Protein AF-A0A7J8UMN5-F1 (afdb_monomer_lite)

Structure (mmCIF, N/CA/C/O backbone):
data_AF-A0A7J8UMN5-F1
#
_entry.id   AF-A0A7J8UMN5-F1
#
loop_
_atom_site.group_PDB
_atom_site.id
_atom_site.type_symbol
_atom_site.label_atom_id
_atom_site.label_alt_id
_atom_site.label_comp_id
_atom_site.label_asym_id
_atom_site.label_entity_id
_atom_site.label_seq_id
_atom_site.pdbx_PDB_ins_code
_atom_site.Cartn_x
_atom_site.Cartn_y
_atom_site.Cartn_z
_atom_site.occupancy
_atom_site.B_iso_or_equiv
_atom_site.auth_seq_id
_atom_site.auth_comp_id
_atom_site.auth_asym_id
_atom_site.auth_atom_id
_atom_site.pdbx_PDB_model_num
ATOM 1 N N . MET A 1 1 ? 37.338 29.396 8.477 1.00 41.34 1 MET A N 1
ATOM 2 C CA . MET A 1 1 ? 35.871 29.293 8.615 1.00 41.34 1 MET A CA 1
ATOM 3 C C . MET A 1 1 ? 35.293 29.018 7.236 1.00 41.34 1 MET A C 1
ATOM 5 O O . MET A 1 1 ? 35.231 29.944 6.453 1.00 41.34 1 MET A O 1
ATOM 9 N N . PHE A 1 2 ? 35.045 27.744 6.915 1.00 26.25 2 PHE A N 1
ATOM 10 C CA . PHE A 1 2 ? 34.017 27.203 6.004 1.00 26.25 2 PHE A CA 1
ATOM 11 C C . PHE A 1 2 ? 34.284 25.695 5.895 1.00 26.25 2 PHE A C 1
ATOM 13 O O . PHE A 1 2 ? 35.045 25.216 5.065 1.00 26.25 2 PHE A O 1
ATOM 20 N N . SER A 1 3 ? 33.720 24.966 6.851 1.00 43.66 3 SER A N 1
ATOM 21 C CA . SER A 1 3 ? 33.568 23.514 6.847 1.00 43.66 3 SER A CA 1
ATOM 22 C C . SER A 1 3 ? 32.490 23.139 5.832 1.00 43.66 3 SER A C 1
ATOM 24 O O . SER A 1 3 ? 31.329 23.477 6.067 1.00 43.66 3 SER A O 1
ATOM 26 N N . VAL A 1 4 ? 32.828 22.477 4.720 1.00 40.59 4 VAL A N 1
ATOM 27 C CA . VAL A 1 4 ? 31.811 22.013 3.761 1.00 40.59 4 VAL A CA 1
ATOM 28 C C . VAL A 1 4 ? 32.184 20.658 3.146 1.00 40.59 4 VAL A C 1
ATOM 30 O O . VAL A 1 4 ? 33.077 20.558 2.315 1.00 40.59 4 VAL A O 1
ATOM 33 N N . PHE A 1 5 ? 31.389 19.666 3.559 1.00 35.75 5 PHE A N 1
ATOM 34 C CA . PHE A 1 5 ? 31.003 18.422 2.884 1.00 35.75 5 PHE A CA 1
ATOM 35 C C . PHE A 1 5 ? 32.030 17.296 2.705 1.00 35.75 5 PHE A C 1
ATOM 37 O O . PHE A 1 5 ? 32.632 17.110 1.651 1.00 35.75 5 PHE A O 1
ATOM 44 N N . ASP A 1 6 ? 32.066 16.426 3.717 1.00 29.59 6 ASP A N 1
ATOM 45 C CA . ASP A 1 6 ? 32.490 15.039 3.576 1.00 29.59 6 ASP A CA 1
ATOM 46 C C . ASP A 1 6 ? 31.655 14.303 2.502 1.00 29.59 6 ASP A C 1
ATOM 48 O O . ASP A 1 6 ? 30.420 14.246 2.599 1.00 29.59 6 ASP A O 1
ATOM 52 N N . PRO A 1 7 ? 32.294 13.662 1.505 1.00 38.34 7 PRO A N 1
ATOM 53 C CA . PRO A 1 7 ? 31.603 12.912 0.456 1.00 38.34 7 PRO A CA 1
ATOM 54 C C . PRO A 1 7 ? 30.899 11.653 0.983 1.00 38.34 7 PRO A C 1
ATOM 56 O O . PRO A 1 7 ? 30.099 11.062 0.264 1.00 38.34 7 PRO A O 1
ATOM 59 N N . THR A 1 8 ? 31.142 11.252 2.236 1.00 41.84 8 THR A N 1
ATOM 60 C CA . THR A 1 8 ? 30.577 10.057 2.885 1.00 41.84 8 THR A CA 1
ATOM 61 C C . THR A 1 8 ? 29.065 10.138 3.128 1.00 41.84 8 THR A C 1
ATOM 63 O O . THR A 1 8 ? 28.418 9.094 3.211 1.00 41.84 8 THR A O 1
ATOM 66 N N . SER A 1 9 ? 28.459 11.335 3.171 1.00 38.03 9 SER A N 1
ATOM 67 C CA . SER A 1 9 ? 27.011 11.466 3.423 1.00 38.03 9 SER A CA 1
ATOM 68 C C . SER A 1 9 ? 26.142 11.113 2.202 1.00 38.03 9 SER A C 1
ATOM 70 O O . SER A 1 9 ? 25.058 10.544 2.356 1.00 38.03 9 SER A O 1
ATOM 72 N N . CYS A 1 10 ? 26.655 11.326 0.984 1.00 34.44 10 CYS A N 1
ATOM 73 C CA . CYS A 1 10 ? 25.974 10.980 -0.270 1.00 34.44 10 CYS A CA 1
ATOM 74 C C . CYS A 1 10 ? 25.902 9.459 -0.511 1.00 34.44 10 CYS A C 1
ATOM 76 O O . CYS A 1 10 ? 24.994 8.983 -1.194 1.00 34.44 10 CYS A O 1
ATOM 78 N N . TYR A 1 11 ? 26.810 8.683 0.094 1.00 41.25 11 TYR A N 1
ATOM 79 C CA . TYR A 1 11 ? 26.848 7.217 -0.009 1.00 41.25 11 TYR A CA 1
ATOM 80 C C . TYR A 1 11 ? 25.775 6.509 0.828 1.00 41.25 11 TYR A C 1
ATOM 82 O O . TYR A 1 11 ? 25.463 5.348 0.569 1.00 41.25 11 TYR A O 1
ATOM 90 N N . SER A 1 12 ? 25.179 7.185 1.814 1.00 33.16 12 SER A N 1
ATOM 91 C CA . SER A 1 12 ? 24.151 6.572 2.665 1.00 33.16 12 SER A CA 1
ATOM 92 C C . SER A 1 12 ? 22.797 6.465 1.950 1.00 33.16 12 SER A C 1
ATOM 94 O O . SER A 1 12 ? 22.062 5.497 2.127 1.00 33.16 12 SER A O 1
ATOM 96 N N . ILE A 1 13 ? 22.487 7.421 1.069 1.00 39.16 13 ILE A N 1
ATOM 97 C CA . ILE A 1 13 ? 21.180 7.520 0.400 1.00 39.16 13 ILE A CA 1
ATOM 98 C C . ILE A 1 13 ? 21.134 6.658 -0.877 1.00 39.16 13 ILE A C 1
ATOM 100 O O . ILE A 1 13 ? 20.103 6.058 -1.177 1.00 39.16 13 ILE A O 1
ATOM 104 N N . SER A 1 14 ? 22.259 6.513 -1.587 1.00 39.47 14 SER A N 1
ATOM 105 C CA . SER A 1 14 ? 22.379 5.662 -2.786 1.00 39.47 14 SER A CA 1
ATOM 106 C C . SER A 1 14 ? 22.502 4.164 -2.463 1.00 39.47 14 SER A C 1
ATOM 108 O O . SER A 1 14 ? 21.954 3.329 -3.180 1.00 39.47 14 SER A O 1
ATOM 110 N N . SER A 1 15 ? 23.140 3.818 -1.339 1.00 36.22 15 SER A N 1
ATOM 111 C CA . SER A 1 15 ? 23.327 2.440 -0.851 1.00 36.22 15 SER A CA 1
ATOM 112 C C . SER A 1 15 ? 22.014 1.717 -0.511 1.00 36.22 15 SER A C 1
ATOM 114 O O . SER A 1 15 ? 21.890 0.508 -0.711 1.00 36.22 15 SER A O 1
ATOM 116 N N . ILE A 1 16 ? 21.001 2.452 -0.038 1.00 45.62 16 ILE A N 1
ATOM 117 C CA . ILE A 1 16 ? 19.714 1.875 0.385 1.00 45.62 16 ILE A CA 1
ATOM 118 C C . ILE A 1 16 ? 18.806 1.587 -0.821 1.00 45.62 16 ILE A C 1
ATOM 120 O O . ILE A 1 16 ? 18.052 0.616 -0.802 1.00 45.62 16 ILE A O 1
ATOM 124 N N . PHE A 1 17 ? 18.907 2.381 -1.891 1.00 40.12 17 PHE A N 1
ATOM 125 C CA . PHE A 1 17 ? 18.098 2.207 -3.103 1.00 40.12 17 PHE A CA 1
ATOM 126 C C . PHE A 1 17 ? 18.654 1.107 -4.027 1.00 40.12 17 PHE A C 1
ATOM 128 O O . PHE A 1 17 ? 17.887 0.385 -4.659 1.00 40.12 17 PHE A O 1
ATOM 135 N N . LEU A 1 18 ? 19.980 0.919 -4.056 1.00 40.41 18 LEU A N 1
ATOM 136 C CA . LEU A 1 18 ? 20.642 -0.080 -4.908 1.00 40.41 18 LEU A CA 1
ATOM 137 C C . LEU A 1 18 ? 20.575 -1.524 -4.388 1.00 40.41 18 LEU A C 1
ATOM 139 O O . LEU A 1 18 ? 20.745 -2.465 -5.160 1.00 40.41 18 LEU A O 1
ATOM 143 N N . LYS A 1 19 ? 20.324 -1.728 -3.091 1.00 38.84 19 LYS A N 1
ATOM 144 C CA . LYS A 1 19 ? 20.323 -3.067 -2.476 1.00 38.84 19 LYS A CA 1
ATOM 145 C C . LYS A 1 19 ? 19.069 -3.901 -2.771 1.00 38.84 19 LYS A C 1
ATOM 147 O O . LYS A 1 19 ? 19.047 -5.076 -2.430 1.00 38.84 19 LYS A O 1
ATOM 152 N N . ALA A 1 20 ? 18.035 -3.316 -3.384 1.00 44.34 20 ALA A N 1
ATOM 153 C CA . ALA A 1 20 ? 16.715 -3.939 -3.532 1.00 44.34 20 ALA A CA 1
ATOM 154 C C . ALA A 1 20 ? 16.390 -4.461 -4.947 1.00 44.34 20 ALA A C 1
ATOM 156 O O . ALA A 1 20 ? 15.341 -5.071 -5.137 1.00 44.34 20 ALA A O 1
ATOM 157 N N . THR A 1 21 ? 17.248 -4.223 -5.943 1.00 43.78 21 THR A N 1
ATOM 158 C CA . THR A 1 21 ? 16.937 -4.486 -7.363 1.00 43.78 21 THR A CA 1
ATOM 159 C C . THR A 1 21 ? 17.864 -5.492 -8.049 1.00 43.78 21 THR A C 1
ATOM 161 O O . THR A 1 21 ? 17.728 -5.696 -9.251 1.00 43.78 21 THR A O 1
ATOM 164 N N . GLY A 1 22 ? 18.797 -6.131 -7.332 1.00 41.25 22 GLY A N 1
ATOM 165 C CA . GLY A 1 22 ? 19.784 -7.024 -7.958 1.00 41.25 22 GLY A CA 1
ATOM 166 C C . GLY A 1 22 ? 20.800 -6.295 -8.853 1.00 41.25 22 GLY A C 1
ATOM 167 O O . GLY A 1 22 ? 21.547 -6.932 -9.583 1.00 41.25 22 GLY A O 1
ATOM 168 N N . LEU A 1 23 ? 20.872 -4.959 -8.782 1.00 48.66 23 LEU A N 1
ATOM 169 C CA . LEU A 1 23 ? 21.779 -4.112 -9.574 1.00 48.66 23 LEU A CA 1
ATOM 170 C C . LEU A 1 23 ? 23.155 -3.899 -8.906 1.00 48.66 23 LEU A C 1
ATOM 172 O O . LEU A 1 23 ? 23.871 -2.959 -9.254 1.00 48.66 23 LEU A O 1
ATOM 176 N N . VAL A 1 24 ? 23.541 -4.752 -7.946 1.00 44.84 24 VAL A N 1
ATOM 177 C CA . VAL A 1 24 ? 24.852 -4.676 -7.265 1.00 44.84 24 VAL A CA 1
ATOM 178 C C . VAL A 1 24 ? 26.002 -4.816 -8.273 1.00 44.84 24 VAL A C 1
ATOM 180 O O . VAL A 1 24 ? 27.022 -4.147 -8.132 1.00 44.84 24 VAL A O 1
ATOM 183 N N . GLU A 1 25 ? 25.801 -5.567 -9.359 1.00 47.88 25 GLU A N 1
ATOM 184 C CA . GLU A 1 25 ? 26.839 -5.774 -10.376 1.00 47.88 25 GLU A CA 1
ATOM 185 C C . GLU A 1 25 ? 27.200 -4.507 -11.166 1.00 47.88 25 GLU A C 1
ATOM 187 O O . GLU A 1 25 ? 28.361 -4.317 -11.520 1.00 47.88 25 GLU A O 1
ATOM 192 N N . ILE A 1 26 ? 26.253 -3.591 -11.395 1.00 49.00 26 ILE A N 1
ATOM 193 C CA . ILE A 1 26 ? 26.500 -2.396 -12.223 1.00 49.00 26 ILE A CA 1
ATOM 194 C C . ILE A 1 26 ? 27.300 -1.343 -11.443 1.00 49.00 26 ILE A C 1
ATOM 196 O O . ILE A 1 26 ? 28.175 -0.679 -12.003 1.00 49.00 26 ILE A O 1
ATOM 200 N N . ALA A 1 27 ? 27.053 -1.214 -10.136 1.00 47.00 27 ALA A N 1
ATOM 201 C CA . ALA A 1 27 ? 27.811 -0.299 -9.284 1.00 47.00 27 ALA A CA 1
ATOM 202 C C . ALA A 1 27 ? 29.219 -0.822 -8.956 1.00 47.00 27 ALA A C 1
ATOM 204 O O . ALA A 1 27 ? 30.160 -0.027 -8.924 1.00 47.00 27 ALA A O 1
ATOM 205 N N . ASP A 1 28 ? 29.392 -2.137 -8.768 1.00 45.97 28 ASP A N 1
ATOM 206 C CA . ASP A 1 28 ? 30.720 -2.741 -8.595 1.00 45.97 28 ASP A CA 1
ATOM 207 C C . ASP A 1 28 ? 31.538 -2.736 -9.896 1.00 45.97 28 ASP A C 1
ATOM 209 O O . ASP A 1 28 ? 32.756 -2.542 -9.845 1.00 45.97 28 ASP A O 1
ATOM 213 N N . TYR A 1 29 ? 30.889 -2.850 -11.063 1.00 53.09 29 TYR A N 1
ATOM 214 C CA . TYR A 1 29 ? 31.527 -2.643 -12.366 1.00 53.09 29 TYR A CA 1
ATOM 215 C C . TYR A 1 29 ? 32.072 -1.216 -12.495 1.00 53.09 29 TYR A C 1
ATOM 217 O O . TYR A 1 29 ? 33.261 -1.047 -12.756 1.00 53.09 29 TYR A O 1
ATOM 225 N N . TYR A 1 30 ? 31.266 -0.188 -12.204 1.00 53.84 30 TYR A N 1
ATOM 226 C CA . TYR A 1 30 ? 31.732 1.206 -12.230 1.00 53.84 30 TYR A CA 1
ATOM 227 C C . TYR A 1 30 ? 32.833 1.491 -11.196 1.00 53.84 30 TYR A C 1
ATOM 229 O O . TYR A 1 30 ? 33.787 2.210 -11.496 1.00 53.84 30 TYR A O 1
ATOM 237 N N . ARG A 1 31 ? 32.757 0.899 -9.995 1.00 52.09 31 ARG A N 1
ATOM 238 C CA . ARG A 1 31 ? 33.774 1.069 -8.943 1.00 52.09 31 ARG A CA 1
ATOM 239 C C . ARG A 1 31 ? 35.108 0.409 -9.307 1.00 52.09 31 ARG A C 1
ATOM 241 O O . ARG A 1 31 ? 36.159 1.003 -9.073 1.00 52.09 31 ARG A O 1
ATOM 248 N N . ARG A 1 32 ? 35.084 -0.791 -9.900 1.00 50.69 32 ARG A N 1
ATOM 249 C CA . ARG A 1 32 ? 36.290 -1.473 -10.408 1.00 50.69 32 ARG A CA 1
ATOM 250 C C . ARG A 1 32 ? 36.861 -0.780 -11.641 1.00 50.69 32 ARG A C 1
ATOM 252 O O . ARG A 1 32 ? 38.077 -0.658 -11.739 1.00 50.69 32 ARG A O 1
ATOM 259 N N . PHE A 1 33 ? 36.006 -0.277 -12.527 1.00 50.00 33 PHE A N 1
ATOM 260 C CA . PHE A 1 33 ? 36.422 0.455 -13.720 1.00 50.00 33 PHE A CA 1
ATOM 261 C C . PHE A 1 33 ? 37.132 1.771 -13.361 1.00 50.00 33 PHE A C 1
ATOM 263 O O . PHE A 1 33 ? 38.217 2.049 -13.866 1.00 50.00 33 PHE A O 1
ATOM 270 N N . PHE A 1 34 ? 36.592 2.536 -12.404 1.00 44.84 34 PHE A N 1
ATOM 271 C CA . PHE A 1 34 ? 37.218 3.776 -11.928 1.00 44.84 34 PHE A CA 1
ATOM 272 C C . PHE A 1 34 ? 38.526 3.514 -11.159 1.00 44.84 34 PHE A C 1
ATOM 274 O O . PHE A 1 34 ? 39.495 4.256 -11.300 1.00 44.84 34 PHE A O 1
ATOM 281 N N . SER A 1 35 ? 38.599 2.414 -10.398 1.00 45.09 35 SER A N 1
ATOM 282 C CA . SER A 1 35 ? 39.820 2.026 -9.678 1.00 45.09 35 SER A CA 1
ATOM 283 C C . SER A 1 35 ? 40.949 1.556 -10.606 1.00 45.09 35 SER A C 1
ATOM 285 O O . SER A 1 35 ? 42.115 1.722 -10.252 1.00 45.09 35 SER A O 1
ATOM 287 N N . LEU A 1 36 ? 40.629 0.994 -11.780 1.00 45.81 36 LEU A N 1
ATOM 288 C CA . LEU A 1 36 ? 41.621 0.628 -12.799 1.00 45.81 36 LEU A CA 1
ATOM 289 C C . LEU A 1 36 ? 42.211 1.869 -13.489 1.00 45.81 36 LEU A C 1
ATOM 291 O O . LEU A 1 36 ? 43.407 1.905 -13.777 1.00 45.81 36 LEU A O 1
ATOM 295 N N . HIS A 1 37 ? 41.393 2.906 -13.690 1.00 48.09 37 HIS A N 1
ATOM 296 C CA . HIS A 1 37 ? 41.811 4.166 -14.313 1.00 48.09 37 HIS A CA 1
ATOM 297 C C . HIS A 1 37 ? 42.804 4.959 -13.446 1.00 48.09 37 HIS A C 1
ATOM 299 O O . HIS A 1 37 ? 43.657 5.673 -13.965 1.00 48.09 37 HIS A O 1
ATOM 305 N N . CYS A 1 38 ? 42.750 4.791 -12.120 1.00 39.69 38 CYS A N 1
ATOM 306 C CA . CYS A 1 38 ? 43.701 5.414 -11.197 1.00 39.69 38 CYS A CA 1
ATOM 307 C C . CYS A 1 38 ? 45.056 4.687 -11.088 1.00 39.69 38 CYS A C 1
ATOM 309 O O . CYS A 1 38 ? 45.984 5.266 -10.527 1.00 39.69 38 CYS A O 1
ATOM 311 N N . TYR A 1 39 ? 45.199 3.453 -11.595 1.00 43.34 39 TYR A N 1
ATOM 312 C CA . TYR A 1 39 ? 46.440 2.669 -11.455 1.00 43.34 39 TYR A CA 1
ATOM 313 C C . TYR A 1 39 ? 47.389 2.783 -12.662 1.00 43.34 39 TYR A C 1
ATOM 315 O O . TYR A 1 39 ? 48.597 2.616 -12.502 1.00 43.34 39 TYR A O 1
ATOM 323 N N . LEU A 1 40 ? 46.886 3.118 -13.856 1.00 40.47 40 LEU A N 1
ATOM 324 C CA . LEU A 1 40 ? 47.718 3.432 -15.024 1.00 40.47 40 LEU A CA 1
ATOM 325 C C . LEU A 1 40 ? 47.828 4.947 -15.209 1.00 40.47 40 LEU A C 1
ATOM 327 O O . LEU A 1 40 ? 47.245 5.554 -16.105 1.00 40.47 40 LEU A O 1
ATOM 331 N N . GLY A 1 41 ? 48.646 5.569 -14.365 1.00 56.19 41 GLY A N 1
ATOM 332 C CA . GLY A 1 41 ? 49.203 6.874 -14.685 1.00 56.19 41 GLY A CA 1
ATOM 333 C C . GLY A 1 41 ? 50.133 6.747 -15.892 1.00 56.19 41 GLY A C 1
ATOM 334 O O . GLY A 1 41 ? 51.284 6.370 -15.720 1.00 56.19 41 GLY A O 1
ATOM 335 N N . THR A 1 42 ? 49.645 7.014 -17.108 1.00 46.34 42 THR A N 1
ATOM 336 C CA . THR A 1 42 ? 50.360 7.731 -18.188 1.00 46.34 42 THR A CA 1
ATOM 337 C C . THR A 1 42 ? 49.550 7.787 -19.493 1.00 46.34 42 THR A C 1
ATOM 339 O O . THR A 1 42 ? 49.174 6.773 -20.065 1.00 46.34 42 THR A O 1
ATOM 342 N N . ARG A 1 43 ? 49.392 9.025 -19.989 1.00 48.03 43 ARG A N 1
ATOM 343 C CA . ARG A 1 43 ? 49.198 9.445 -21.392 1.00 48.03 43 ARG A CA 1
ATOM 344 C C . ARG A 1 43 ? 48.088 8.759 -22.200 1.00 48.03 43 ARG A C 1
ATOM 346 O O . ARG A 1 43 ? 48.419 7.929 -23.021 1.00 48.03 43 ARG A O 1
ATOM 353 N N . PHE A 1 44 ? 46.837 9.226 -22.130 1.00 45.09 44 PHE A N 1
ATOM 354 C CA . PHE A 1 44 ? 45.913 9.182 -23.285 1.00 45.09 44 PHE A CA 1
ATOM 355 C C . PHE A 1 44 ? 44.676 10.078 -23.057 1.00 45.09 44 PHE A C 1
ATOM 357 O O . PHE A 1 44 ? 43.581 9.604 -22.781 1.00 45.09 44 PHE A O 1
ATOM 364 N N . ALA A 1 45 ? 44.830 11.395 -23.237 1.00 47.03 45 ALA A N 1
ATOM 365 C CA . ALA A 1 45 ? 43.733 12.373 -23.113 1.00 47.03 45 ALA A CA 1
ATOM 366 C C . ALA A 1 45 ? 42.567 12.166 -24.116 1.00 47.03 45 ALA A C 1
ATOM 368 O O . ALA A 1 45 ? 41.539 12.828 -24.015 1.00 47.03 45 ALA A O 1
ATOM 369 N N . ALA A 1 46 ? 42.711 11.259 -25.090 1.00 48.72 46 ALA A N 1
ATOM 370 C CA . ALA A 1 46 ? 41.675 10.927 -26.069 1.00 48.72 46 ALA A CA 1
ATOM 371 C C . ALA A 1 46 ? 40.710 9.818 -25.600 1.00 48.72 46 ALA A C 1
ATOM 373 O O . ALA A 1 46 ? 39.579 9.756 -26.077 1.00 48.72 46 ALA A O 1
ATOM 374 N N . ILE A 1 47 ? 41.126 8.952 -24.668 1.00 51.91 47 ILE A N 1
ATOM 375 C CA . ILE A 1 47 ? 40.318 7.806 -24.216 1.00 51.91 47 ILE A CA 1
ATOM 376 C C . ILE A 1 47 ? 39.262 8.244 -23.185 1.00 51.91 47 ILE A C 1
ATOM 378 O O . ILE A 1 47 ? 38.136 7.752 -23.226 1.00 51.91 47 ILE A O 1
ATOM 382 N N . ASP A 1 48 ? 39.565 9.245 -22.350 1.00 49.16 48 ASP A N 1
ATOM 383 C CA . ASP A 1 48 ? 38.628 9.821 -21.369 1.00 49.16 48 ASP A CA 1
ATOM 384 C C . ASP A 1 48 ? 37.383 10.456 -22.013 1.00 49.16 48 ASP A C 1
ATOM 386 O O . ASP A 1 48 ? 36.269 10.351 -21.490 1.00 49.16 48 ASP A O 1
ATOM 390 N N . VAL A 1 49 ? 37.554 11.098 -23.176 1.00 51.12 49 VAL A N 1
ATOM 391 C CA . VAL A 1 49 ? 36.462 11.762 -23.908 1.00 51.12 49 VAL A CA 1
ATOM 392 C C . VAL A 1 49 ? 35.516 10.726 -24.517 1.00 51.12 49 VAL A C 1
ATOM 394 O O . VAL A 1 49 ? 34.300 10.863 -24.404 1.00 51.12 49 VAL A O 1
ATOM 397 N N . ILE A 1 50 ? 36.067 9.650 -25.088 1.00 53.31 50 ILE A N 1
ATOM 398 C CA . ILE A 1 50 ? 35.295 8.549 -25.680 1.00 53.31 50 ILE A CA 1
ATOM 399 C C . ILE A 1 50 ? 34.561 7.765 -24.587 1.00 53.31 50 ILE A C 1
ATOM 401 O O . ILE A 1 50 ? 33.370 7.507 -24.736 1.00 53.31 50 ILE A O 1
ATOM 405 N N . PHE A 1 51 ? 35.224 7.464 -23.462 1.00 49.12 51 PHE A N 1
ATOM 406 C CA . PHE A 1 51 ? 34.608 6.742 -22.347 1.00 49.12 51 PHE A CA 1
ATOM 407 C C . PHE A 1 51 ? 33.472 7.541 -21.690 1.00 49.12 51 PHE A C 1
ATOM 409 O O . PHE A 1 51 ? 32.449 6.966 -21.319 1.00 49.12 51 PHE A O 1
ATOM 416 N N . SER A 1 52 ? 33.597 8.872 -21.620 1.00 51.34 52 SER A N 1
ATOM 417 C CA . SER A 1 52 ? 32.541 9.757 -21.109 1.00 51.34 52 SER A CA 1
ATOM 418 C C . SER A 1 52 ? 31.341 9.856 -22.060 1.00 51.34 52 SER A C 1
ATOM 420 O O . SER A 1 52 ? 30.201 9.779 -21.605 1.00 51.34 52 SER A O 1
ATOM 422 N N . LEU A 1 53 ? 31.573 9.971 -23.375 1.00 51.81 53 LEU A N 1
ATOM 423 C CA . LEU A 1 53 ? 30.508 10.018 -24.388 1.00 51.81 53 LEU A CA 1
ATOM 424 C C . LEU A 1 53 ? 29.724 8.698 -24.460 1.00 51.81 53 LEU A C 1
ATOM 426 O O . LEU A 1 53 ? 28.497 8.718 -24.378 1.00 51.81 53 LEU A O 1
ATOM 430 N N . THR A 1 54 ? 30.406 7.548 -24.494 1.00 52.94 54 THR A N 1
ATOM 431 C CA . THR A 1 54 ? 29.729 6.240 -24.513 1.00 52.94 54 THR A CA 1
ATOM 432 C C . THR A 1 54 ? 29.044 5.917 -23.187 1.00 52.94 54 THR A C 1
ATOM 434 O O . THR A 1 54 ? 27.975 5.314 -23.180 1.00 52.94 54 THR A O 1
ATOM 437 N N . ALA A 1 55 ? 29.603 6.342 -22.047 1.00 57.91 55 ALA A N 1
ATOM 438 C CA . ALA A 1 55 ? 28.960 6.146 -20.751 1.00 57.91 55 ALA A CA 1
ATOM 439 C C . ALA A 1 55 ? 27.649 6.937 -20.640 1.00 57.91 55 ALA A C 1
ATOM 441 O O . ALA A 1 55 ? 26.657 6.381 -20.184 1.00 57.91 55 ALA A O 1
ATOM 442 N N . VAL A 1 56 ? 27.602 8.199 -21.082 1.00 57.22 56 VAL A N 1
ATOM 443 C CA . VAL A 1 56 ? 26.380 9.025 -21.015 1.00 57.22 56 VAL A CA 1
ATOM 444 C C . VAL A 1 56 ? 25.285 8.504 -21.958 1.00 57.22 56 VAL A C 1
ATOM 446 O O . VAL A 1 56 ? 24.107 8.505 -21.590 1.00 57.22 56 VAL A O 1
ATOM 449 N N . GLU A 1 57 ? 25.639 7.990 -23.136 1.00 56.72 57 GLU A N 1
ATOM 450 C CA . GLU A 1 57 ? 24.675 7.400 -24.079 1.00 56.72 57 GLU A CA 1
ATOM 451 C C . GLU A 1 57 ? 24.117 6.057 -23.589 1.00 56.72 57 GLU A C 1
ATOM 453 O O . GLU A 1 57 ? 22.903 5.845 -23.597 1.00 56.72 57 GLU A O 1
ATOM 458 N N . VAL A 1 58 ? 24.968 5.169 -23.068 1.00 59.88 58 VAL A N 1
ATOM 459 C CA . VAL A 1 58 ? 24.517 3.879 -22.522 1.00 59.88 58 VAL A CA 1
ATOM 460 C C . VAL A 1 58 ? 23.723 4.085 -21.226 1.00 59.88 58 VAL A C 1
ATOM 462 O O . VAL A 1 58 ? 22.723 3.404 -21.005 1.00 59.88 58 VAL A O 1
ATOM 465 N N . PHE A 1 59 ? 24.097 5.064 -20.394 1.00 64.69 59 PHE A N 1
ATOM 466 C CA . PHE A 1 59 ? 23.375 5.393 -19.161 1.00 64.69 59 PHE A CA 1
ATOM 467 C C . PHE A 1 59 ? 22.029 6.070 -19.445 1.00 64.69 59 PHE A C 1
ATOM 469 O O . PHE A 1 59 ? 21.046 5.728 -18.797 1.00 64.69 59 PHE A O 1
ATOM 476 N N . SER A 1 60 ? 21.938 6.967 -20.435 1.00 58.91 60 SER A N 1
ATOM 477 C CA . SER A 1 60 ? 20.655 7.556 -20.854 1.00 58.91 60 SER A CA 1
ATOM 478 C C . SER A 1 60 ? 19.719 6.518 -21.490 1.00 58.91 60 SER A C 1
ATOM 480 O O . SER A 1 60 ? 18.532 6.500 -21.159 1.00 58.91 60 SER A O 1
ATOM 482 N N . GLY A 1 61 ? 20.242 5.590 -22.301 1.00 61.56 61 GLY A N 1
ATOM 483 C CA . GLY A 1 61 ? 19.475 4.470 -22.859 1.00 61.56 61 GLY A CA 1
ATOM 484 C C . GLY A 1 61 ? 18.976 3.483 -21.797 1.00 61.56 61 GLY A C 1
ATOM 485 O O . GLY A 1 61 ? 17.799 3.117 -21.788 1.00 61.56 61 GLY A O 1
ATOM 486 N N . LEU A 1 62 ? 19.833 3.102 -20.843 1.00 60.50 62 LEU A N 1
ATOM 487 C CA . LEU A 1 62 ? 19.465 2.230 -19.721 1.00 60.50 62 LEU A CA 1
ATOM 488 C C . LEU A 1 62 ? 18.452 2.911 -18.785 1.00 60.50 62 LEU A C 1
ATOM 490 O O . LEU A 1 62 ? 17.519 2.271 -18.303 1.00 60.50 62 LEU A O 1
ATOM 494 N N . LEU A 1 63 ? 18.586 4.224 -18.570 1.00 59.06 63 LEU A N 1
ATOM 495 C CA . LEU A 1 63 ? 17.651 5.016 -17.769 1.00 59.06 63 LEU A CA 1
ATOM 496 C C . LEU A 1 63 ? 16.256 5.076 -18.416 1.00 59.06 63 LEU A C 1
ATOM 498 O O . LEU A 1 63 ? 15.254 4.947 -17.716 1.00 59.06 63 LEU A O 1
ATOM 502 N N . ILE A 1 64 ? 16.176 5.200 -19.745 1.00 57.25 64 ILE A N 1
ATOM 503 C CA . ILE A 1 64 ? 14.911 5.159 -20.502 1.00 57.25 64 ILE A CA 1
ATOM 504 C C . ILE A 1 64 ? 14.241 3.777 -20.401 1.00 57.25 64 ILE A C 1
ATOM 506 O O . ILE A 1 64 ? 13.019 3.703 -20.251 1.00 57.25 64 ILE A O 1
ATOM 510 N N . LEU A 1 65 ? 15.021 2.690 -20.391 1.00 51.16 65 LEU A N 1
ATOM 511 C CA . LEU A 1 65 ? 14.509 1.328 -20.196 1.00 51.16 65 LEU A CA 1
ATOM 512 C C . LEU A 1 65 ? 13.943 1.123 -18.775 1.00 51.16 65 LEU A C 1
ATOM 514 O O . LEU A 1 65 ? 12.854 0.575 -18.612 1.00 51.16 65 LEU A O 1
ATOM 518 N N . ILE A 1 66 ? 14.623 1.651 -17.751 1.00 56.84 66 ILE A N 1
ATOM 519 C CA . ILE A 1 66 ? 14.186 1.576 -16.345 1.00 56.84 66 ILE A CA 1
ATOM 520 C C . ILE A 1 66 ? 12.909 2.406 -16.098 1.00 56.84 66 ILE A C 1
ATOM 522 O O . ILE A 1 66 ? 12.051 2.002 -15.311 1.00 56.84 66 ILE A O 1
ATOM 526 N N . ILE A 1 67 ? 12.733 3.542 -16.787 1.00 51.78 67 ILE A N 1
ATOM 527 C CA . ILE A 1 67 ? 11.517 4.372 -16.682 1.00 51.78 67 ILE A CA 1
ATOM 528 C C . ILE A 1 67 ? 10.318 3.709 -17.387 1.00 51.78 67 ILE A C 1
ATOM 530 O O . ILE A 1 67 ? 9.190 3.812 -16.901 1.00 51.78 67 ILE A O 1
ATOM 534 N N . MET A 1 68 ? 10.537 2.998 -18.500 1.00 49.06 68 MET A N 1
ATOM 535 C CA . MET A 1 68 ? 9.475 2.255 -19.196 1.00 49.06 68 MET A CA 1
ATOM 536 C C . MET A 1 68 ? 8.981 1.036 -18.398 1.00 49.06 68 MET A C 1
ATOM 538 O O . MET A 1 68 ? 7.782 0.754 -18.419 1.00 49.06 68 MET A O 1
ATOM 542 N N . GLU A 1 69 ? 9.863 0.365 -17.648 1.00 56.56 69 GLU A N 1
ATOM 543 C CA . GLU A 1 69 ? 9.532 -0.796 -16.802 1.00 56.56 69 GLU A CA 1
ATOM 544 C C . GLU A 1 69 ? 8.576 -0.455 -15.638 1.00 56.56 69 GLU A C 1
ATOM 546 O O . GLU A 1 69 ? 7.748 -1.275 -15.235 1.00 56.56 69 GLU A O 1
ATOM 551 N N . ALA A 1 70 ? 8.626 0.773 -15.110 1.00 63.16 70 ALA A N 1
ATOM 552 C CA . ALA A 1 70 ? 7.812 1.215 -13.973 1.00 63.16 70 ALA A CA 1
ATOM 553 C C . ALA A 1 70 ? 6.741 2.246 -14.376 1.00 63.16 70 ALA A C 1
ATOM 555 O O . ALA A 1 70 ? 6.614 3.309 -13.768 1.00 63.16 70 ALA A O 1
ATOM 556 N N . LYS A 1 71 ? 5.938 1.932 -15.400 1.00 75.31 71 LYS A N 1
ATOM 557 C CA . LYS A 1 71 ? 4.906 2.846 -15.926 1.00 75.31 71 LYS A CA 1
ATOM 558 C C . LYS A 1 71 ? 3.815 3.195 -14.905 1.00 75.31 71 LYS A C 1
ATOM 560 O O . LYS A 1 71 ? 3.262 4.295 -14.949 1.00 75.31 71 LYS A O 1
ATOM 565 N N . PHE A 1 72 ? 3.487 2.279 -13.991 1.00 87.62 72 PHE A N 1
ATOM 566 C CA . PHE A 1 72 ? 2.441 2.493 -12.993 1.00 87.62 72 PHE A CA 1
ATOM 567 C C . PHE A 1 72 ? 2.919 2.166 -11.585 1.00 87.62 72 PHE A C 1
ATOM 569 O O . PHE A 1 72 ? 3.478 1.102 -11.325 1.00 87.62 72 PHE A O 1
ATOM 576 N N . PHE A 1 73 ? 2.612 3.068 -10.655 1.00 89.81 73 PHE A N 1
ATOM 577 C CA . PHE A 1 73 ? 2.882 2.894 -9.237 1.00 89.81 73 PHE A CA 1
ATOM 578 C C . PHE A 1 73 ? 1.659 3.257 -8.395 1.00 89.81 73 PHE A C 1
ATOM 580 O O . PHE A 1 73 ? 0.853 4.125 -8.750 1.00 89.81 73 PHE A O 1
ATOM 587 N N . ARG A 1 74 ? 1.511 2.577 -7.257 1.00 92.12 74 ARG A N 1
ATOM 588 C CA . ARG A 1 74 ? 0.530 2.909 -6.226 1.00 92.12 74 ARG A CA 1
ATOM 589 C C . ARG A 1 74 ? 1.147 2.797 -4.853 1.00 92.12 74 ARG A C 1
ATOM 591 O O . ARG A 1 74 ? 1.662 1.750 -4.474 1.00 92.12 74 ARG A O 1
ATOM 598 N N . PHE A 1 75 ? 1.029 3.880 -4.103 1.00 93.94 75 PHE A N 1
ATOM 599 C CA . PHE A 1 75 ? 1.487 3.929 -2.732 1.00 93.94 75 PHE A CA 1
ATOM 600 C C . PHE A 1 75 ? 0.341 3.644 -1.765 1.00 93.94 75 PHE A C 1
ATOM 602 O O . PHE A 1 75 ? -0.733 4.249 -1.844 1.00 93.94 75 PHE A O 1
ATOM 609 N N . LEU A 1 76 ? 0.608 2.746 -0.825 1.00 94.88 76 LEU A N 1
ATOM 610 C CA . LEU A 1 76 ? -0.250 2.436 0.302 1.00 94.88 76 LEU A CA 1
ATOM 611 C C . LEU A 1 76 ? 0.424 2.889 1.596 1.00 94.88 76 LEU A C 1
ATOM 613 O O . LEU A 1 76 ? 1.620 2.683 1.815 1.00 94.88 76 LEU A O 1
ATOM 617 N N . LYS A 1 77 ? -0.369 3.493 2.471 1.00 94.38 77 LYS A N 1
ATOM 618 C CA . LYS A 1 77 ? 0.025 3.932 3.802 1.00 94.38 77 LYS A CA 1
ATOM 619 C C . LYS A 1 77 ? -0.678 3.075 4.839 1.00 94.38 77 LYS A C 1
ATOM 621 O O . LYS A 1 77 ? -1.898 2.952 4.843 1.00 94.38 77 LYS A O 1
ATOM 626 N N . ILE A 1 78 ? 0.104 2.525 5.750 1.00 94.75 78 ILE A N 1
ATOM 627 C CA . ILE A 1 78 ? -0.374 1.724 6.866 1.00 94.75 78 ILE A CA 1
ATOM 628 C C . ILE A 1 78 ? -0.425 2.627 8.093 1.00 94.75 78 ILE A C 1
ATOM 630 O O . ILE A 1 78 ? 0.568 3.252 8.472 1.00 94.75 78 ILE A O 1
ATOM 634 N N . VAL A 1 79 ? -1.600 2.714 8.708 1.00 93.69 79 VAL A N 1
ATOM 635 C CA . VAL A 1 79 ? -1.844 3.527 9.898 1.00 93.69 79 VAL A CA 1
ATOM 636 C C . VAL A 1 79 ? -2.299 2.618 11.029 1.00 93.69 79 VAL A C 1
ATOM 638 O O . VAL A 1 79 ? -3.371 2.019 10.983 1.00 93.69 79 VAL A O 1
ATOM 641 N N . GLY A 1 80 ? -1.490 2.539 12.078 1.00 91.56 80 GLY A N 1
ATOM 642 C CA . GLY A 1 80 ? -1.803 1.777 13.278 1.00 91.56 80 GLY A CA 1
ATOM 643 C C . GLY A 1 80 ? -0.585 1.623 14.175 1.00 91.56 80 GLY A C 1
ATOM 644 O O . GLY A 1 80 ? 0.544 1.884 13.768 1.00 91.56 80 GLY A O 1
ATOM 645 N N . VAL A 1 81 ? -0.824 1.222 15.420 1.00 90.81 81 VAL A N 1
ATOM 646 C CA . VAL A 1 81 ? 0.246 0.942 16.382 1.00 90.81 81 VAL A CA 1
ATOM 647 C C . VAL A 1 81 ? 0.631 -0.524 16.227 1.00 90.81 81 VAL A C 1
ATOM 649 O O . VAL A 1 81 ? -0.244 -1.384 16.219 1.00 90.81 81 VAL A O 1
ATOM 652 N N . GLY A 1 82 ? 1.926 -0.800 16.065 1.00 89.44 82 GLY A N 1
ATOM 653 C CA . GLY A 1 82 ? 2.433 -2.160 15.862 1.00 89.44 82 GLY A CA 1
ATOM 654 C C . GLY A 1 82 ? 2.193 -2.732 14.462 1.00 89.44 82 GLY A C 1
ATOM 655 O O . GLY A 1 82 ? 2.569 -3.876 14.216 1.00 89.44 82 GLY A O 1
ATOM 656 N N . TYR A 1 83 ? 1.611 -1.956 13.540 1.00 94.12 83 TYR A N 1
ATOM 657 C CA . TYR A 1 83 ? 1.429 -2.403 12.162 1.00 94.12 83 TYR A CA 1
ATOM 658 C C . TYR A 1 83 ? 2.718 -2.236 11.373 1.00 94.12 83 TYR A C 1
ATOM 660 O O . TYR A 1 83 ? 3.379 -1.204 11.477 1.00 94.12 83 TYR A O 1
ATOM 668 N N . LYS A 1 84 ? 3.094 -3.265 10.616 1.00 91.88 84 LYS A N 1
ATOM 669 C CA . LYS A 1 84 ? 4.342 -3.291 9.848 1.00 91.88 84 LYS A CA 1
ATOM 670 C C . LYS A 1 84 ? 4.135 -4.074 8.560 1.00 9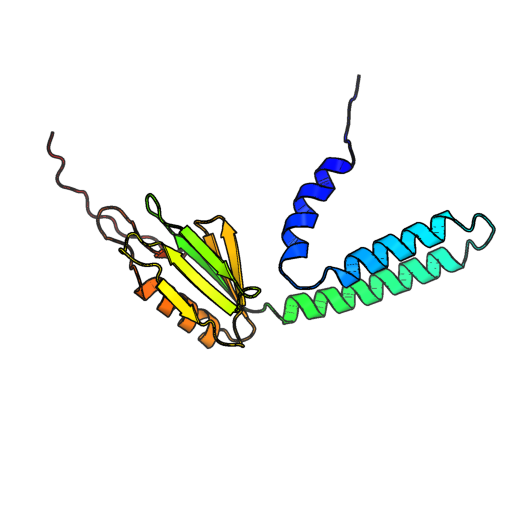1.88 84 LYS A C 1
ATOM 672 O O . LYS A 1 84 ? 3.535 -5.144 8.590 1.00 91.88 84 LYS A O 1
ATOM 677 N N . ALA A 1 85 ? 4.672 -3.566 7.460 1.00 93.19 85 ALA A N 1
ATOM 678 C CA . ALA A 1 85 ? 4.859 -4.325 6.233 1.00 93.19 85 ALA A CA 1
ATOM 679 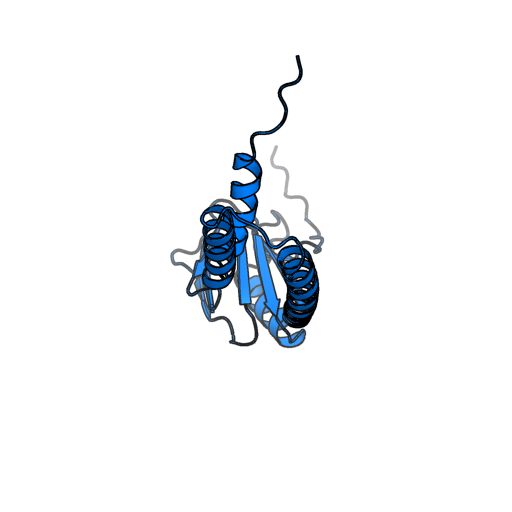C C . ALA A 1 85 ? 6.322 -4.735 6.081 1.00 93.19 85 ALA A C 1
ATOM 681 O O . ALA A 1 85 ? 7.231 -3.945 6.350 1.00 93.19 85 ALA A O 1
ATOM 682 N N . ARG A 1 86 ? 6.534 -5.964 5.616 1.00 90.75 86 ARG A N 1
ATOM 683 C CA . ARG A 1 86 ? 7.837 -6.495 5.228 1.00 90.75 86 ARG A CA 1
ATOM 684 C C . ARG A 1 86 ? 7.701 -7.122 3.847 1.00 90.75 86 ARG A C 1
ATOM 686 O O . ARG A 1 86 ? 6.807 -7.927 3.622 1.00 90.75 86 ARG A O 1
ATOM 693 N N . ALA A 1 87 ? 8.565 -6.722 2.925 1.00 88.44 87 ALA A N 1
ATOM 694 C CA . ALA A 1 87 ? 8.696 -7.388 1.637 1.00 88.44 87 ALA A CA 1
ATOM 695 C C . ALA A 1 87 ? 9.886 -8.347 1.713 1.00 88.44 87 ALA A C 1
ATOM 697 O O . ALA A 1 87 ? 10.947 -7.971 2.214 1.00 88.44 87 ALA A O 1
ATOM 698 N N . GLU A 1 88 ? 9.703 -9.571 1.236 1.00 85.19 88 GLU A N 1
ATOM 699 C CA . GLU A 1 88 ? 10.749 -10.587 1.126 1.00 85.19 88 GLU A CA 1
ATOM 700 C C . GLU A 1 88 ? 10.830 -11.098 -0.318 1.00 85.19 88 GLU A C 1
ATOM 702 O O . GLU A 1 88 ? 10.016 -10.727 -1.173 1.00 85.19 88 GLU A O 1
ATOM 707 N N . ALA A 1 89 ? 11.849 -11.913 -0.606 1.00 81.44 89 ALA A N 1
ATOM 708 C CA . ALA A 1 89 ? 12.118 -12.445 -1.944 1.00 81.44 89 ALA A CA 1
ATOM 709 C C . ALA A 1 89 ? 12.160 -11.345 -3.024 1.00 81.44 89 ALA A C 1
ATOM 711 O O . ALA A 1 89 ? 11.510 -11.456 -4.063 1.00 81.44 89 ALA A O 1
ATOM 712 N N . GLU A 1 90 ? 12.869 -10.247 -2.732 1.00 80.12 90 GLU A N 1
ATOM 713 C CA . GLU A 1 90 ? 13.043 -9.106 -3.648 1.00 80.12 90 GLU A CA 1
ATOM 714 C C . GLU A 1 90 ? 11.714 -8.486 -4.125 1.00 80.12 90 GLU A C 1
ATOM 716 O O . GLU A 1 90 ? 11.590 -8.000 -5.250 1.00 80.12 90 GLU A O 1
ATOM 721 N N . GLY A 1 91 ? 10.692 -8.509 -3.261 1.00 79.94 91 GLY A N 1
ATOM 722 C CA . GLY A 1 91 ? 9.392 -7.899 -3.542 1.00 79.94 91 GLY A CA 1
ATOM 723 C C . GLY A 1 91 ? 8.378 -8.829 -4.209 1.00 79.94 91 GLY A C 1
ATOM 724 O O . GLY A 1 91 ? 7.380 -8.332 -4.734 1.00 79.94 91 GLY A O 1
ATOM 725 N N . ARG A 1 92 ? 8.610 -10.151 -4.183 1.00 87.12 92 ARG A N 1
ATOM 726 C CA . ARG A 1 92 ? 7.661 -11.184 -4.647 1.00 87.12 92 ARG A CA 1
ATOM 727 C C . ARG A 1 92 ? 6.734 -11.710 -3.549 1.00 87.12 92 ARG A C 1
ATOM 729 O O . ARG A 1 92 ? 5.682 -12.268 -3.853 1.00 87.12 92 ARG A O 1
ATOM 736 N N . LEU A 1 93 ? 7.110 -11.541 -2.284 1.00 90.56 93 LEU A N 1
ATOM 737 C CA . LEU A 1 93 ? 6.304 -11.927 -1.125 1.00 90.56 93 LEU A CA 1
ATOM 738 C C . LEU A 1 93 ? 6.118 -10.720 -0.209 1.00 90.56 93 LEU A C 1
ATOM 740 O O . LEU A 1 93 ? 7.081 -10.023 0.119 1.00 90.56 93 LEU A O 1
ATOM 744 N N . LEU A 1 94 ? 4.875 -10.467 0.201 1.00 93.12 94 LEU A N 1
ATOM 745 C CA . LEU A 1 94 ? 4.524 -9.380 1.107 1.00 93.12 94 LEU A CA 1
ATOM 746 C C . LEU A 1 94 ? 3.945 -9.944 2.407 1.00 93.12 94 LEU A C 1
ATOM 748 O O . LEU A 1 94 ? 2.898 -10.582 2.402 1.00 93.12 94 LEU A O 1
ATOM 752 N N . PHE A 1 95 ? 4.601 -9.634 3.519 1.00 94.12 95 PHE A N 1
ATOM 753 C CA . PHE A 1 95 ? 4.177 -9.974 4.871 1.00 94.12 95 PHE A CA 1
ATOM 754 C C . PHE A 1 95 ? 3.604 -8.740 5.566 1.00 94.12 95 PHE A C 1
ATOM 756 O O . PHE A 1 95 ? 4.219 -7.666 5.587 1.00 94.12 95 PHE A O 1
ATOM 763 N N . LEU A 1 96 ? 2.419 -8.884 6.157 1.00 94.38 96 LEU A N 1
ATOM 764 C CA . LEU A 1 96 ? 1.706 -7.802 6.827 1.00 94.38 96 LEU A CA 1
ATOM 765 C C . LEU A 1 96 ? 1.395 -8.166 8.283 1.00 94.38 96 LEU A C 1
ATOM 767 O O . LEU A 1 96 ? 0.608 -9.068 8.571 1.00 94.38 96 LEU A O 1
ATOM 771 N N . LYS A 1 97 ? 1.942 -7.383 9.218 1.00 94.44 97 LYS A N 1
ATOM 772 C CA . LYS A 1 97 ? 1.512 -7.346 10.622 1.00 94.44 97 LYS A CA 1
ATOM 773 C C . LYS A 1 97 ? 0.430 -6.291 10.770 1.00 94.44 97 LYS A C 1
ATOM 775 O O . LYS A 1 97 ? 0.734 -5.103 10.741 1.00 94.44 97 LYS A O 1
ATOM 780 N N . LEU A 1 98 ? -0.823 -6.711 10.936 1.00 91.81 98 LEU A N 1
ATOM 781 C CA . LEU A 1 98 ? -1.994 -5.816 11.024 1.00 91.81 98 LEU A CA 1
ATOM 782 C C . LEU A 1 98 ? -2.731 -5.928 12.370 1.00 91.81 98 LEU A C 1
ATOM 784 O O . LEU A 1 98 ? -3.880 -5.505 12.501 1.00 91.81 98 LEU A O 1
ATOM 788 N N . GLY A 1 99 ? -2.070 -6.496 13.384 1.00 90.00 99 GLY A N 1
ATOM 789 C CA . GLY A 1 99 ? -2.670 -6.768 14.695 1.00 90.00 99 GLY A CA 1
ATOM 790 C C . GLY A 1 99 ? -3.553 -8.019 14.730 1.00 90.00 99 GLY A C 1
ATOM 791 O O . GLY A 1 99 ? -4.352 -8.162 15.649 1.00 90.00 99 GLY A O 1
ATOM 792 N N . TYR A 1 100 ? -3.422 -8.898 13.735 1.00 90.31 100 TYR A N 1
ATOM 793 C CA . TYR A 1 100 ? -3.866 -10.288 13.824 1.00 90.31 100 TYR A CA 1
ATOM 794 C C . TYR A 1 100 ? -2.843 -11.109 14.626 1.00 90.31 100 TYR A C 1
ATOM 796 O O . TYR A 1 100 ? -1.702 -10.676 14.797 1.00 90.31 100 TYR A O 1
ATOM 804 N N . SER A 1 101 ? -3.243 -12.284 15.118 1.00 92.94 101 SER A N 1
ATOM 805 C CA . SER A 1 101 ? -2.353 -13.159 15.899 1.00 92.94 101 SER A CA 1
ATOM 806 C C . SER A 1 101 ? -1.180 -13.708 15.079 1.00 92.94 101 SER A C 1
ATOM 808 O O . SER A 1 101 ? -0.106 -13.928 15.627 1.00 92.94 101 SER A O 1
ATOM 810 N N . HIS A 1 102 ? -1.379 -13.914 13.777 1.00 90.62 102 HIS A N 1
ATOM 811 C CA . HIS A 1 102 ? -0.356 -14.337 12.822 1.00 90.62 102 HIS A CA 1
ATOM 812 C C . HIS A 1 102 ? -0.161 -13.272 11.736 1.00 90.62 102 HIS A C 1
ATOM 814 O O . HIS A 1 102 ? -1.000 -12.387 11.539 1.00 90.62 102 HIS A O 1
ATOM 820 N N . GLU A 1 103 ? 0.978 -13.342 11.054 1.00 92.75 103 GLU A N 1
ATOM 821 C CA . GLU A 1 103 ? 1.291 -12.466 9.928 1.00 92.75 103 GLU A CA 1
ATOM 822 C C . GLU A 1 103 ? 0.471 -12.883 8.704 1.00 92.75 103 GLU A C 1
ATOM 824 O O . GLU A 1 103 ? 0.242 -14.069 8.480 1.00 92.75 103 GLU A O 1
ATOM 829 N N . VAL A 1 104 ? 0.006 -11.908 7.922 1.00 94.00 104 VAL A N 1
ATOM 830 C CA . VAL A 1 104 ? -0.704 -12.190 6.670 1.00 94.00 104 VAL A CA 1
ATOM 831 C C . VAL A 1 104 ? 0.316 -12.221 5.544 1.00 94.00 104 VAL A C 1
ATOM 833 O O . VAL A 1 104 ? 0.959 -11.206 5.268 1.00 94.00 104 VAL A O 1
ATOM 836 N N . GLU A 1 105 ? 0.445 -13.377 4.905 1.00 93.19 105 GLU A N 1
ATOM 837 C CA . GLU A 1 105 ? 1.325 -13.598 3.761 1.00 93.19 105 GLU A CA 1
ATOM 838 C C . GLU A 1 105 ? 0.540 -13.396 2.462 1.00 93.19 105 GLU A C 1
ATOM 840 O O . GLU A 1 105 ? -0.524 -13.983 2.262 1.00 93.19 105 GLU A O 1
ATOM 845 N N . LEU A 1 106 ? 1.050 -12.543 1.575 1.00 92.69 106 LEU A N 1
ATOM 846 C CA . LEU A 1 106 ? 0.450 -12.266 0.276 1.00 92.69 106 LEU A CA 1
ATOM 847 C C . LEU A 1 106 ? 1.471 -12.530 -0.839 1.00 92.69 106 LEU A C 1
ATOM 849 O O . LEU A 1 106 ? 2.463 -11.796 -0.941 1.00 92.69 106 LEU A O 1
ATOM 853 N N . PRO A 1 107 ? 1.234 -13.534 -1.704 1.00 91.88 107 PRO A N 1
ATOM 854 C CA . PRO A 1 107 ? 2.053 -13.744 -2.886 1.00 91.88 107 PRO A CA 1
ATOM 855 C C . PRO A 1 107 ? 1.778 -12.651 -3.921 1.00 91.88 107 PRO A C 1
ATOM 857 O O . PRO A 1 107 ? 0.630 -12.370 -4.276 1.00 91.88 107 PRO A O 1
ATOM 860 N N . VAL A 1 108 ? 2.845 -12.023 -4.408 1.00 91.31 108 VAL A N 1
ATOM 861 C CA . VAL A 1 108 ? 2.770 -10.976 -5.428 1.00 91.31 108 VAL A CA 1
ATOM 862 C C . VAL A 1 108 ? 2.783 -11.637 -6.813 1.00 91.31 108 VAL A C 1
ATOM 864 O O . VAL A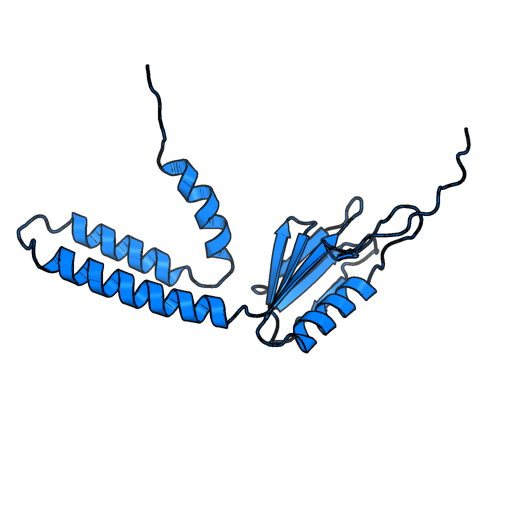 1 108 ? 3.625 -12.502 -7.068 1.00 91.31 108 VAL A O 1
ATOM 867 N N . PRO A 1 109 ? 1.877 -11.262 -7.735 1.00 88.88 109 PRO A N 1
ATOM 868 C CA . PRO A 1 109 ? 1.920 -11.763 -9.105 1.00 88.88 109 PRO A CA 1
ATOM 869 C C . PRO A 1 109 ? 3.191 -11.278 -9.826 1.00 88.88 109 PRO A C 1
ATOM 871 O O . PRO A 1 109 ? 3.636 -10.161 -9.576 1.00 88.88 109 PRO A O 1
ATOM 874 N N . PRO A 1 110 ? 3.738 -12.040 -10.791 1.00 84.38 110 PRO A N 1
ATOM 875 C CA . PRO A 1 110 ? 5.036 -11.743 -11.414 1.00 84.38 110 PRO A CA 1
ATOM 876 C C . PRO A 1 110 ? 5.084 -10.407 -12.174 1.00 84.38 110 PRO A C 1
ATOM 878 O O . PRO A 1 110 ? 6.156 -9.841 -12.354 1.00 84.38 110 PRO A O 1
ATOM 881 N N . ALA A 1 111 ? 3.929 -9.887 -12.598 1.00 85.88 111 ALA A N 1
ATOM 882 C CA . ALA A 1 111 ? 3.804 -8.605 -13.294 1.00 85.88 111 ALA A CA 1
ATOM 883 C C . ALA A 1 111 ? 3.905 -7.373 -12.368 1.00 85.88 111 ALA A C 1
ATOM 885 O O . ALA A 1 111 ? 3.899 -6.237 -12.845 1.00 85.88 111 ALA A O 1
ATOM 886 N N . VAL A 1 112 ? 3.939 -7.576 -11.047 1.00 89.19 112 VAL A N 1
ATOM 887 C CA . VAL A 1 112 ? 3.972 -6.511 -10.040 1.00 89.19 112 VAL A CA 1
ATOM 888 C C . VAL A 1 112 ? 5.164 -6.744 -9.117 1.00 89.19 112 VAL A C 1
ATOM 890 O O . VAL A 1 112 ? 5.437 -7.868 -8.710 1.00 89.19 112 VAL A O 1
ATOM 893 N N . ARG A 1 113 ? 5.864 -5.672 -8.751 1.00 89.00 113 ARG A N 1
ATOM 894 C CA . ARG A 1 113 ? 6.866 -5.680 -7.681 1.00 89.00 113 ARG A CA 1
ATOM 895 C C . ARG A 1 113 ? 6.404 -4.818 -6.520 1.00 89.00 113 ARG A C 1
ATOM 897 O O . ARG A 1 113 ? 5.717 -3.811 -6.706 1.00 89.00 113 ARG A O 1
ATOM 904 N N . VAL A 1 114 ? 6.786 -5.221 -5.312 1.00 91.00 114 VAL A N 1
ATOM 905 C CA . VAL A 1 114 ? 6.459 -4.500 -4.082 1.00 91.00 114 VAL A CA 1
ATOM 906 C C . VAL A 1 114 ? 7.728 -3.995 -3.414 1.00 91.00 114 VAL A C 1
ATOM 908 O O . VAL A 1 114 ? 8.639 -4.763 -3.122 1.00 91.00 114 VAL A O 1
ATOM 911 N N . PHE A 1 115 ? 7.746 -2.702 -3.112 1.00 89.19 115 PHE A N 1
ATOM 912 C CA . PHE A 1 115 ? 8.816 -2.039 -2.384 1.00 89.19 115 PHE A CA 1
ATOM 913 C C . PHE A 1 115 ? 8.305 -1.508 -1.048 1.00 89.19 115 PHE A C 1
ATOM 915 O O . PHE A 1 115 ? 7.266 -0.849 -0.973 1.00 89.19 115 PHE A O 1
ATOM 922 N N . CYS A 1 116 ? 9.070 -1.747 0.013 1.00 89.56 116 CYS A N 1
ATOM 923 C CA . CYS A 1 116 ? 8.804 -1.197 1.338 1.00 89.56 116 CYS A CA 1
ATOM 924 C C . CYS A 1 116 ? 9.846 -0.117 1.646 1.00 89.56 116 CYS A C 1
ATOM 926 O O . CYS A 1 116 ? 10.988 -0.433 1.962 1.00 89.56 116 CYS A O 1
ATOM 928 N N . PHE A 1 117 ? 9.455 1.158 1.562 1.00 85.50 117 PHE A N 1
ATOM 929 C CA . PHE A 1 117 ? 10.345 2.286 1.885 1.00 85.50 117 PHE A CA 1
ATOM 930 C C . PHE A 1 117 ? 10.508 2.463 3.392 1.00 85.50 117 PHE A C 1
ATOM 932 O O . PHE A 1 117 ? 11.596 2.684 3.914 1.00 85.50 117 PHE A O 1
ATOM 939 N N . LYS A 1 118 ? 9.380 2.399 4.096 1.00 86.00 118 LYS A N 1
ATOM 940 C CA . LYS A 1 118 ? 9.288 2.414 5.554 1.00 86.00 118 LYS A CA 1
ATOM 941 C C . LYS A 1 118 ? 8.362 1.282 5.950 1.00 86.00 118 LYS A C 1
ATOM 943 O O . LYS A 1 118 ? 7.506 0.883 5.167 1.00 86.00 118 LYS A O 1
ATOM 948 N N . ASN A 1 119 ? 8.423 0.858 7.205 1.00 88.06 119 ASN A N 1
ATOM 949 C CA . ASN A 1 119 ? 7.530 -0.175 7.740 1.00 88.06 119 ASN A CA 1
ATOM 95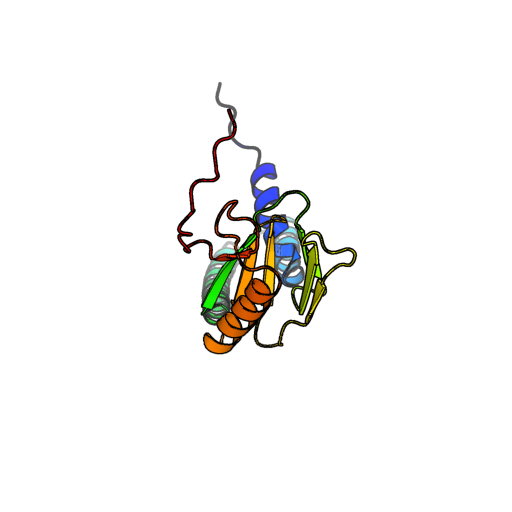0 C C . ASN A 1 119 ? 6.035 0.171 7.566 1.00 88.06 119 ASN A C 1
ATOM 952 O O . ASN A 1 119 ? 5.196 -0.724 7.593 1.00 88.06 119 ASN A O 1
ATOM 956 N N . ASN A 1 120 ? 5.717 1.456 7.368 1.00 91.25 120 ASN A N 1
ATOM 957 C CA . ASN A 1 120 ? 4.357 1.974 7.235 1.00 91.25 120 ASN A CA 1
ATOM 958 C C . ASN A 1 120 ? 3.994 2.396 5.799 1.00 91.25 120 ASN A C 1
ATOM 960 O O . ASN A 1 120 ? 2.873 2.847 5.582 1.00 91.25 120 ASN A O 1
ATOM 964 N N . VAL A 1 121 ? 4.923 2.339 4.837 1.00 92.56 121 VAL A N 1
ATOM 965 C CA . VAL A 1 121 ? 4.684 2.799 3.458 1.00 92.56 121 VAL A CA 1
ATOM 966 C C . VAL A 1 121 ? 5.129 1.728 2.476 1.00 92.56 121 VAL A C 1
ATOM 968 O O . VAL A 1 121 ? 6.314 1.402 2.392 1.00 92.56 121 VAL A O 1
ATOM 971 N N . VAL A 1 122 ? 4.160 1.230 1.716 1.00 92.94 122 VAL A N 1
ATOM 972 C CA . VAL A 1 122 ? 4.334 0.189 0.703 1.00 92.94 122 VAL A CA 1
ATOM 973 C C . VAL A 1 122 ? 4.071 0.798 -0.667 1.00 92.94 122 VAL A C 1
ATOM 975 O O . VAL A 1 122 ? 3.127 1.565 -0.840 1.00 92.94 122 VAL A O 1
ATOM 978 N N . CYS A 1 123 ? 4.897 0.466 -1.646 1.00 92.31 123 CYS A N 1
ATOM 979 C CA . CYS A 1 123 ? 4.723 0.863 -3.033 1.00 92.31 123 CYS A CA 1
ATOM 980 C C . CYS A 1 123 ? 4.585 -0.383 -3.900 1.00 92.31 123 CYS A C 1
ATOM 982 O O . CYS A 1 123 ? 5.435 -1.267 -3.856 1.00 92.31 123 CYS A O 1
ATOM 984 N N . CYS A 1 124 ? 3.516 -0.447 -4.682 1.00 92.25 124 CYS A N 1
ATOM 985 C CA . CYS A 1 124 ? 3.320 -1.463 -5.705 1.00 92.25 124 CYS A CA 1
ATOM 986 C C . CYS A 1 124 ? 3.636 -0.838 -7.063 1.00 92.25 124 CYS A C 1
ATOM 988 O O . CYS A 1 124 ? 3.016 0.165 -7.420 1.00 92.25 124 CYS A O 1
ATOM 990 N N . THR A 1 125 ? 4.562 -1.423 -7.817 1.00 90.44 125 THR A N 1
ATOM 991 C CA . THR A 1 125 ? 4.977 -0.939 -9.141 1.00 90.44 125 THR A CA 1
ATOM 992 C C . THR A 1 125 ? 4.837 -2.035 -10.190 1.00 90.44 125 THR A C 1
ATOM 994 O O . THR A 1 125 ? 4.961 -3.218 -9.874 1.00 90.44 125 THR A O 1
ATOM 997 N N . GLY A 1 126 ? 4.613 -1.661 -11.447 1.00 89.38 126 GLY A N 1
ATOM 998 C CA . GLY A 1 126 ? 4.597 -2.611 -12.557 1.00 89.38 126 GLY A CA 1
ATOM 999 C C . GLY A 1 126 ? 4.247 -1.979 -13.901 1.00 89.38 126 GLY A C 1
ATOM 1000 O O . GLY A 1 126 ? 3.973 -0.778 -13.999 1.00 89.38 126 GLY A O 1
ATOM 1001 N N . LEU A 1 127 ? 4.226 -2.831 -14.925 1.00 87.00 127 LEU A N 1
ATOM 1002 C CA . LEU A 1 127 ? 3.911 -2.487 -16.314 1.00 87.00 127 LEU A CA 1
ATOM 1003 C C . LEU A 1 127 ? 2.396 -2.378 -16.560 1.00 87.00 127 LEU A C 1
ATOM 1005 O O . LEU A 1 127 ? 1.946 -1.514 -17.312 1.00 87.00 127 LEU A O 1
ATOM 1009 N N . ASP A 1 128 ? 1.599 -3.210 -15.878 1.00 88.94 128 ASP A N 1
ATOM 1010 C CA . ASP A 1 128 ? 0.149 -3.318 -16.071 1.00 88.94 128 ASP A CA 1
ATOM 1011 C C . ASP A 1 128 ? -0.656 -2.590 -14.988 1.00 88.94 128 ASP A C 1
ATOM 1013 O O . ASP A 1 128 ? -0.727 -3.019 -13.831 1.00 88.94 128 ASP A O 1
ATOM 1017 N N . LYS A 1 129 ? -1.384 -1.537 -15.379 1.00 89.56 129 LYS A N 1
ATOM 1018 C CA . LYS A 1 129 ? -2.250 -0.756 -14.475 1.00 89.56 129 LYS A CA 1
ATOM 1019 C C . LYS A 1 129 ? -3.261 -1.629 -13.723 1.00 89.56 129 LYS A C 1
ATOM 1021 O O . LYS A 1 129 ? -3.406 -1.491 -12.510 1.00 89.56 129 LYS A O 1
ATOM 1026 N N . GLN A 1 130 ? -3.949 -2.534 -14.425 1.00 93.19 130 GLN A N 1
ATOM 1027 C CA . GLN A 1 130 ? -4.997 -3.369 -13.831 1.00 93.19 130 GLN A CA 1
ATOM 1028 C C . GLN A 1 130 ? -4.433 -4.324 -12.775 1.00 93.19 130 GLN A C 1
ATOM 1030 O O . GLN A 1 130 ? -5.019 -4.452 -11.704 1.00 93.19 130 GLN A O 1
ATOM 1035 N N . ARG A 1 131 ? -3.283 -4.958 -13.040 1.00 92.75 131 ARG A N 1
ATOM 1036 C CA . ARG A 1 131 ? -2.653 -5.901 -12.103 1.00 92.75 131 ARG A CA 1
ATOM 1037 C C . ARG A 1 131 ? -2.112 -5.189 -10.868 1.00 92.75 131 ARG A C 1
ATOM 1039 O O . ARG A 1 131 ? -2.359 -5.653 -9.757 1.00 92.75 131 ARG A O 1
ATOM 1046 N N . VAL A 1 132 ? -1.464 -4.034 -11.046 1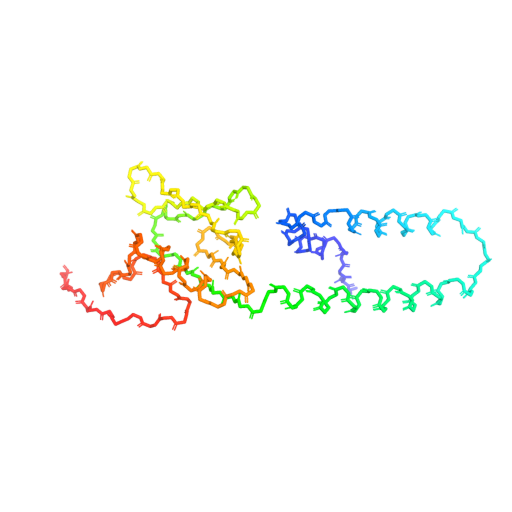.00 93.50 132 VAL A N 1
ATOM 1047 C CA . VAL A 1 132 ? -0.995 -3.193 -9.930 1.00 93.50 132 VAL A CA 1
ATOM 1048 C C . VAL A 1 132 ? -2.173 -2.748 -9.060 1.00 93.50 132 VAL A C 1
ATOM 1050 O O . VAL A 1 132 ? -2.118 -2.858 -7.836 1.00 93.50 132 VAL A O 1
ATOM 1053 N N . HIS A 1 133 ? -3.268 -2.284 -9.672 1.00 93.88 133 HIS A N 1
ATOM 1054 C CA . HIS A 1 133 ? -4.469 -1.867 -8.943 1.00 93.88 133 HIS A CA 1
ATOM 1055 C C . HIS A 1 133 ? -5.176 -3.015 -8.241 1.00 93.88 133 HIS A C 1
ATOM 1057 O O . HIS A 1 133 ? -5.565 -2.853 -7.087 1.00 93.88 133 HIS A O 1
ATOM 1063 N N . GLN A 1 134 ? -5.312 -4.161 -8.903 1.00 95.19 134 GLN A N 1
ATOM 1064 C CA . GLN A 1 134 ? -5.914 -5.353 -8.321 1.00 95.19 134 GLN A CA 1
ATOM 1065 C C . GLN A 1 134 ? -5.120 -5.813 -7.100 1.00 95.19 134 GLN A C 1
ATOM 1067 O O . GLN A 1 134 ? -5.704 -6.011 -6.040 1.00 95.19 134 GLN A O 1
ATOM 1072 N N . PHE A 1 135 ? -3.792 -5.904 -7.212 1.00 95.12 135 PHE A N 1
ATOM 1073 C CA . PHE A 1 135 ? -2.944 -6.284 -6.087 1.00 95.12 135 PHE A CA 1
ATOM 1074 C C . PHE A 1 135 ? -3.035 -5.271 -4.937 1.00 95.12 135 PHE A C 1
ATOM 1076 O O . PHE A 1 135 ? -3.255 -5.652 -3.789 1.00 95.12 135 PHE A O 1
ATOM 1083 N N . ALA A 1 136 ? -2.963 -3.970 -5.234 1.00 94.94 136 ALA A N 1
ATOM 1084 C CA . ALA A 1 136 ? -3.116 -2.931 -4.219 1.00 94.94 136 ALA A CA 1
ATOM 1085 C C . ALA A 1 136 ? -4.502 -2.968 -3.539 1.00 94.94 136 ALA A C 1
ATOM 1087 O O . ALA A 1 136 ? -4.613 -2.697 -2.343 1.00 94.94 136 ALA A O 1
ATOM 1088 N N . ALA A 1 137 ? -5.563 -3.316 -4.274 1.00 95.31 137 ALA A N 1
ATOM 1089 C CA . ALA A 1 137 ? -6.902 -3.505 -3.723 1.00 95.31 137 ALA A CA 1
ATOM 1090 C C . ALA A 1 137 ? -6.980 -4.743 -2.815 1.00 95.31 137 ALA A C 1
ATOM 1092 O O . ALA A 1 137 ? -7.552 -4.650 -1.729 1.00 95.31 137 ALA A O 1
ATOM 1093 N N . THR A 1 138 ? -6.350 -5.859 -3.199 1.00 95.00 138 THR A N 1
ATOM 1094 C CA . THR A 1 138 ? -6.221 -7.053 -2.349 1.00 95.00 138 THR A CA 1
ATOM 1095 C C . THR A 1 138 ? -5.523 -6.708 -1.036 1.00 95.00 138 THR A C 1
ATOM 1097 O O . THR A 1 138 ? -6.054 -7.004 0.031 1.00 95.00 138 THR A O 1
ATOM 1100 N N . VAL A 1 139 ? -4.400 -5.983 -1.086 1.00 94.88 139 VAL A N 1
ATOM 1101 C CA . VAL A 1 139 ? -3.687 -5.525 0.119 1.00 94.88 139 VAL A CA 1
ATOM 1102 C C . VAL A 1 139 ? -4.584 -4.642 0.998 1.00 94.88 139 VAL A C 1
ATOM 1104 O O . VAL A 1 139 ? -4.663 -4.855 2.206 1.00 94.88 139 VAL A O 1
ATOM 1107 N N . ARG A 1 140 ? -5.319 -3.685 0.413 1.00 94.56 140 ARG A N 1
ATOM 1108 C CA . ARG A 1 140 ? -6.273 -2.825 1.145 1.00 94.56 140 ARG A CA 1
ATOM 1109 C C . ARG A 1 140 ? -7.407 -3.626 1.795 1.00 94.56 140 ARG A C 1
ATOM 1111 O O . ARG A 1 140 ? -7.840 -3.282 2.894 1.00 94.56 140 ARG A O 1
ATOM 1118 N N . SER A 1 141 ? -7.874 -4.690 1.142 1.00 94.75 141 SER A N 1
ATOM 1119 C CA . SER A 1 141 ? -8.981 -5.526 1.621 1.00 94.75 141 SER A CA 1
ATOM 1120 C C . SER A 1 141 ? -8.666 -6.264 2.929 1.00 94.75 141 SER A C 1
ATOM 1122 O O . SER A 1 141 ? -9.573 -6.496 3.724 1.00 94.75 141 SER A O 1
ATOM 1124 N N . CYS A 1 142 ? -7.386 -6.540 3.214 1.00 93.75 142 CYS A N 1
ATOM 1125 C CA . CYS A 1 142 ? -6.958 -7.223 4.438 1.00 93.75 142 CYS A CA 1
ATOM 1126 C C . CYS A 1 142 ? -7.282 -6.436 5.717 1.00 93.75 142 CYS A C 1
ATOM 1128 O O . CYS A 1 142 ? -7.579 -7.022 6.762 1.00 93.75 142 CYS A O 1
ATOM 1130 N N . LYS A 1 143 ? -7.190 -5.101 5.661 1.00 93.94 143 LYS A N 1
ATOM 1131 C CA . LYS A 1 143 ? -7.573 -4.216 6.766 1.00 93.94 143 LYS A CA 1
ATOM 1132 C C . LYS A 1 143 ? -8.029 -2.860 6.217 1.00 93.94 143 LYS A C 1
ATOM 1134 O O . LYS A 1 143 ? -7.215 -1.931 6.144 1.00 93.94 143 LYS A O 1
ATOM 1139 N N . PRO A 1 144 ? -9.314 -2.731 5.838 1.00 92.81 144 PRO A N 1
ATOM 1140 C CA . PRO A 1 144 ? -9.839 -1.476 5.325 1.00 92.81 144 PRO A CA 1
ATOM 1141 C C . PRO A 1 144 ? -9.794 -0.384 6.405 1.00 92.81 144 PRO A C 1
ATOM 1143 O O . PRO A 1 144 ? -9.808 -0.691 7.603 1.00 92.81 144 PRO A O 1
ATOM 1146 N N . PRO A 1 145 ? -9.741 0.894 6.001 1.00 93.25 145 PRO A N 1
ATOM 1147 C CA . PRO A 1 145 ? -9.650 1.995 6.941 1.00 93.25 145 PRO A CA 1
ATOM 1148 C C . PRO A 1 145 ? -10.928 2.157 7.771 1.00 93.25 145 PRO A C 1
ATOM 1150 O O . PRO A 1 145 ? -12.035 2.258 7.243 1.00 93.25 145 PRO A O 1
ATOM 1153 N N . GLU A 1 146 ? -10.769 2.247 9.089 1.00 90.31 146 GLU A N 1
ATOM 1154 C CA . GLU A 1 146 ? -11.886 2.473 10.008 1.00 90.31 146 GLU A CA 1
ATOM 1155 C C . GLU A 1 146 ? -12.402 3.923 9.969 1.00 90.31 146 GLU A C 1
ATOM 1157 O O . GLU A 1 146 ? -11.628 4.880 10.031 1.00 90.31 146 GLU A O 1
ATOM 1162 N N . VAL A 1 147 ? -13.728 4.095 10.006 1.00 91.06 147 VAL A N 1
ATOM 1163 C CA . VAL A 1 147 ? -14.410 5.407 9.933 1.00 91.06 147 VAL A CA 1
ATOM 1164 C C . VAL A 1 147 ? -14.143 6.309 11.151 1.00 91.06 147 VAL A C 1
ATOM 1166 O O . VAL A 1 147 ? -14.232 7.527 11.043 1.00 91.06 147 VAL A O 1
ATOM 1169 N N . TYR A 1 148 ? -13.806 5.762 12.320 1.00 89.19 148 TYR A N 1
ATOM 1170 C CA . TYR A 1 148 ? -13.574 6.572 13.528 1.00 89.19 148 TYR A CA 1
ATOM 1171 C C . TYR A 1 148 ? -12.100 6.945 13.710 1.00 89.19 148 TYR A C 1
ATOM 1173 O O . TYR A 1 148 ? -11.754 8.121 13.815 1.00 89.19 148 TYR A O 1
ATOM 1181 N N . LYS A 1 149 ? -11.212 5.944 13.746 1.00 87.25 149 LYS A N 1
ATOM 1182 C CA . LYS A 1 149 ? -9.785 6.141 14.051 1.00 87.25 149 LYS A CA 1
ATOM 1183 C C . LYS A 1 149 ? -8.909 6.257 12.801 1.00 87.25 149 LYS A C 1
ATOM 1185 O O . LYS A 1 149 ? -7.758 6.668 12.922 1.00 87.25 149 LYS A O 1
ATOM 1190 N N . GLY A 1 150 ? -9.423 5.920 11.613 1.00 89.31 150 GLY A N 1
ATOM 1191 C CA . GLY A 1 150 ? -8.639 5.895 10.374 1.00 89.31 150 GLY A CA 1
ATOM 1192 C C . GLY A 1 150 ? -7.477 4.901 10.413 1.00 89.31 150 GLY A C 1
ATOM 1193 O O . GLY A 1 150 ? -6.486 5.109 9.720 1.00 89.31 150 GLY A O 1
ATOM 1194 N N . LYS A 1 151 ? -7.559 3.873 11.269 1.00 92.31 151 LYS A N 1
ATOM 1195 C CA . LYS A 1 151 ? -6.577 2.785 11.327 1.00 92.31 151 LYS A CA 1
ATOM 1196 C C . LYS A 1 151 ? -6.839 1.813 10.184 1.00 92.31 151 LYS A C 1
ATOM 1198 O O . LYS A 1 151 ? -7.998 1.586 9.849 1.00 92.31 151 LYS A O 1
ATOM 1203 N N . GLY A 1 152 ? -5.782 1.232 9.630 1.00 93.38 152 GLY A N 1
ATOM 1204 C CA . GLY A 1 152 ? -5.848 0.293 8.512 1.00 93.38 152 GLY A CA 1
ATOM 1205 C C . GLY A 1 152 ? -4.879 0.659 7.395 1.00 93.38 152 GLY A C 1
ATOM 1206 O O . GLY A 1 152 ? -3.885 1.355 7.620 1.00 93.38 152 GLY A O 1
ATOM 1207 N N . ILE A 1 153 ? -5.176 0.167 6.197 1.00 95.50 153 ILE A N 1
ATOM 1208 C CA . ILE A 1 153 ? -4.396 0.395 4.982 1.00 95.50 153 ILE A CA 1
ATOM 1209 C C . ILE A 1 153 ? -5.151 1.392 4.103 1.00 95.50 153 ILE A C 1
ATOM 1211 O O . ILE A 1 153 ? -6.310 1.179 3.757 1.00 95.50 153 ILE A O 1
ATOM 1215 N N . LEU A 1 154 ? -4.487 2.487 3.754 1.00 94.50 154 LEU A N 1
ATOM 1216 C CA . 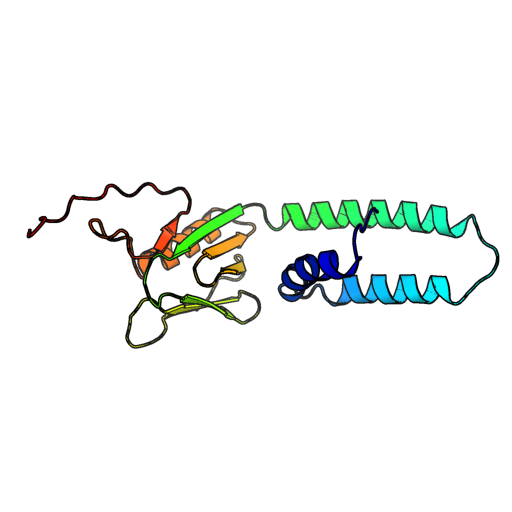LEU A 1 154 ? -5.034 3.582 2.965 1.00 94.50 154 LEU A CA 1
ATOM 1217 C C . LEU A 1 154 ? -4.218 3.747 1.690 1.00 94.50 154 LEU A C 1
ATOM 1219 O O . LEU A 1 154 ? -3.017 3.476 1.691 1.00 94.50 154 LEU A O 1
ATOM 1223 N N . TYR A 1 155 ? -4.817 4.297 0.640 1.00 95.69 155 TYR A N 1
ATOM 1224 C CA . TYR A 1 155 ? -4.001 4.956 -0.380 1.00 95.69 155 TYR A CA 1
ATOM 1225 C C . TYR A 1 155 ? -3.465 6.287 0.159 1.00 95.69 155 TYR A C 1
ATOM 1227 O O . TYR A 1 155 ? -4.093 6.912 1.013 1.00 95.69 155 TYR A O 1
ATOM 1235 N N . ILE A 1 156 ? -2.300 6.730 -0.326 1.00 92.25 156 ILE A N 1
ATOM 1236 C CA . ILE A 1 156 ? -1.725 8.015 0.114 1.00 92.25 156 ILE A CA 1
ATOM 1237 C C . ILE A 1 156 ? -2.664 9.190 -0.196 1.00 92.25 156 ILE A C 1
ATOM 1239 O O . ILE A 1 156 ? -2.808 10.082 0.636 1.00 92.25 156 ILE A O 1
ATOM 1243 N N . ASP A 1 157 ? -3.349 9.139 -1.337 1.00 88.75 157 ASP A N 1
ATOM 1244 C CA . ASP A 1 157 ? -4.201 10.227 -1.830 1.00 88.75 157 ASP A CA 1
ATOM 1245 C C . ASP A 1 157 ? -5.672 10.102 -1.372 1.00 88.75 157 ASP A C 1
ATOM 1247 O O . ASP A 1 157 ? -6.535 10.865 -1.802 1.00 88.75 157 ASP A O 1
ATOM 1251 N N . GLU A 1 158 ? -6.000 9.118 -0.524 1.00 89.06 158 GLU A N 1
ATOM 1252 C CA . GLU A 1 158 ? -7.377 8.840 -0.096 1.00 89.06 158 GLU A CA 1
ATOM 1253 C C . GLU A 1 158 ? -7.787 9.680 1.125 1.00 89.06 158 GLU A C 1
ATOM 1255 O O . GLU A 1 158 ? -7.187 9.603 2.200 1.00 89.06 158 GLU A O 1
ATOM 1260 N N . VAL A 1 159 ? -8.878 10.440 0.988 1.00 88.25 159 VAL A N 1
ATOM 1261 C CA . VAL A 1 159 ? -9.464 11.223 2.085 1.00 88.25 159 VAL A CA 1
ATOM 1262 C C . VAL A 1 159 ? -10.557 10.415 2.791 1.00 88.25 159 VAL A C 1
ATOM 1264 O O . VAL A 1 159 ? -11.627 10.169 2.235 1.00 88.25 159 VAL A O 1
ATOM 1267 N N . ILE A 1 160 ? -10.323 10.039 4.053 1.00 89.06 160 ILE A N 1
ATOM 1268 C CA . ILE A 1 160 ? -11.316 9.331 4.880 1.00 89.06 160 ILE A CA 1
ATOM 1269 C C . ILE A 1 160 ? -12.256 10.329 5.559 1.00 89.06 160 ILE A C 1
ATOM 1271 O O . ILE A 1 160 ? -11.822 11.181 6.338 1.00 89.06 160 ILE A O 1
ATOM 1275 N N . LYS A 1 161 ? -13.565 10.146 5.364 1.00 89.00 161 LYS A N 1
ATOM 1276 C CA . LYS A 1 161 ? -14.600 10.834 6.147 1.00 89.00 161 LYS A CA 1
ATOM 1277 C C . LYS A 1 161 ? -14.641 10.256 7.560 1.00 89.00 161 LYS A C 1
ATOM 1279 O O . LYS A 1 161 ? -15.169 9.165 7.769 1.00 89.00 161 LYS A O 1
ATOM 1284 N N . LYS A 1 162 ? -14.078 10.979 8.530 1.00 87.69 162 LYS A N 1
ATOM 1285 C CA . LYS A 1 162 ? -14.076 10.549 9.931 1.00 87.69 162 LYS A CA 1
ATOM 1286 C C . LYS A 1 162 ? -15.365 10.955 10.632 1.00 87.69 162 LYS A C 1
ATOM 1288 O O . LYS A 1 162 ? -15.746 12.123 10.592 1.00 87.69 162 LYS A O 1
ATOM 1293 N N . LYS A 1 163 ? -16.013 10.014 11.319 1.00 88.12 163 LYS A N 1
ATOM 1294 C CA . LYS A 1 163 ? -17.090 10.350 12.261 1.00 88.12 163 LYS A CA 1
ATOM 1295 C C . LYS A 1 163 ? -16.475 10.753 13.595 1.00 88.12 163 LYS A C 1
ATOM 1297 O O . LYS A 1 163 ? -15.557 10.092 14.082 1.00 88.12 163 LYS A O 1
ATOM 1302 N N . GLN A 1 164 ? -16.978 11.833 14.187 1.00 85.69 164 GLN A N 1
ATOM 1303 C CA . GLN A 1 164 ? -16.558 12.223 15.528 1.00 85.69 164 GLN A CA 1
ATOM 1304 C C . GLN A 1 164 ? -16.971 11.121 16.510 1.00 85.69 164 GLN A C 1
ATOM 1306 O O . GLN A 1 164 ? -18.121 10.680 16.519 1.00 85.69 164 GLN A O 1
ATOM 1311 N N . GLY A 1 165 ? -16.011 10.635 17.296 1.00 79.94 165 GLY A N 1
ATOM 1312 C CA . GLY A 1 165 ? -16.311 9.734 18.401 1.00 79.94 165 GLY A CA 1
ATOM 1313 C C . GLY A 1 165 ? -17.157 10.455 19.447 1.00 79.94 165 GLY A C 1
ATOM 1314 O O . GLY A 1 165 ? -17.065 11.675 19.596 1.00 79.94 165 GLY A O 1
ATOM 1315 N N . LYS A 1 166 ? -17.962 9.701 20.197 1.00 78.81 166 LYS A N 1
ATOM 1316 C CA . LYS A 1 166 ? -18.622 10.226 21.392 1.00 78.81 166 LYS A CA 1
ATOM 1317 C C . LYS A 1 166 ? -17.519 10.670 22.357 1.00 78.81 166 LYS A C 1
ATOM 1319 O O . LYS A 1 166 ? -16.780 9.832 22.868 1.00 78.81 166 LYS A O 1
ATOM 1324 N N . LYS A 1 167 ? -17.354 11.983 22.543 1.00 68.75 167 LYS A N 1
ATOM 1325 C CA . LYS A 1 167 ? -16.467 12.534 23.572 1.00 68.75 167 LYS A CA 1
ATOM 1326 C C . LYS A 1 167 ? -17.102 12.207 24.924 1.00 68.75 167 LYS A C 1
ATOM 1328 O O . LYS A 1 167 ? -17.986 12.933 25.364 1.00 68.75 167 LYS A O 1
ATOM 1333 N N . SER A 1 168 ? -16.712 11.096 25.546 1.00 64.75 168 SER A N 1
ATOM 1334 C CA . SER A 1 168 ? -16.864 10.993 26.998 1.00 64.75 168 SER A CA 1
ATOM 1335 C C . SER A 1 168 ? -15.823 11.921 27.610 1.00 64.75 168 SER A C 1
ATOM 1337 O O . SER A 1 168 ? -14.649 11.848 27.246 1.00 64.75 168 SER A O 1
ATOM 1339 N N . LYS A 1 169 ? -16.329 12.862 28.401 1.00 54.06 169 LYS A N 1
ATOM 1340 C CA . LYS A 1 169 ? -15.592 13.904 29.109 1.00 54.06 169 LYS A CA 1
ATOM 1341 C C . LYS A 1 169 ? -14.634 13.297 30.128 1.00 54.06 169 LYS A C 1
ATOM 1343 O O . LYS A 1 169 ? -15.003 12.242 30.689 1.00 54.06 169 LYS A O 1
#

pLDDT: mean 72.25, std 21.95, range [26.25, 95.69]

Foldseek 3Di:
DDDDDDVVVVCVVVVVVCVLAPCPVVVVVVVVVVVVVVVDPDDDPPVVVVCVVVVVVVVVVVVVVVCLFFVDKFKKFADDDPWFWDAPPSQQWIWIDQPDPDIDIDGQDPQWGWDDPDRGMIMITGNDPVSSVVSLVVQCVVFPQDQAPRGGMDTPPDDRNHDDDPPPD

Sequence (169 aa):
MFSVFDPTSCYSISSIFLKATGLVEIADYYRRFFSLHCYLGTRFAAIDVIFSLTAVEVFSGLLILIIMEAKFFRFLKIVGVGYKARAEAEGRLLFLKLGYSHEVELPVPPAVRVFCFKNNVVCCTGLDKQRVHQFAATVRSCKPPEVYKGKGILYIDEVIKKKQGKKSK

InterPro domains:
  IPR000702 Large ribosomal subunit protein uL6-like [PTHR11655] (66-166)
  IPR002358 Large ribosomal subunit protein uL6, conserved site [PS00525] (145-153)
  IPR019906 Large ribosomal subunit protein uL6, bacteria [PR00059] (60-85)
  IPR019906 Large ribosomal subunit protein uL6, bacteria [PR00059] (90-106)
  IPR019906 Large ribosomal subunit protein uL6, bacteria [PR00059] (132-153)
  IPR020040 Large ribosomal subunit protein uL6, alpha-beta domain [PF00347] (80-155)
  IPR036789 Large ribosomal subunit protein uL6-like, alpha-beta domain superfamily [G3DSA:3.90.930.12] (72-169)
  IPR036789 Large ribosomal subunit protein uL6-like, alpha-beta domain superfamily [SSF56053] (72-167)

Radius of gyration: 22.62 Å; chains: 1; bounding box: 69×44×55 Å

Organism: NCBI:txid34286

Secondary structure (DSSP, 8-state):
------GGGHHHHHHHHHTTSSTHHHHHHHHHHHHHHTT--S--TTHHHHHHHHHHHHHHHHHHHHHHHT-EEEEEEEESSS-EEEEEGGGTEEEEESSSSSPEEEEPPTTEEEEEEETTEEEEEES-HHHHHHHHHHHHHHSPPPTTT--EEEETT----PPPP----